Protein AF-A0A172TEV3-F1 (afdb_monomer)

Structure (mmCIF, N/CA/C/O backbone):
data_AF-A0A172TEV3-F1
#
_entry.id   AF-A0A172TEV3-F1
#
loop_
_atom_site.group_PDB
_atom_site.id
_atom_site.type_symbol
_atom_site.label_atom_id
_atom_site.label_alt_id
_atom_site.label_comp_id
_atom_site.label_asym_id
_atom_site.label_entity_id
_atom_site.label_seq_id
_atom_site.pdbx_PDB_ins_code
_atom_site.Cartn_x
_atom_site.Cartn_y
_atom_site.Cartn_z
_atom_site.occupancy
_atom_site.B_iso_or_equiv
_atom_site.auth_seq_id
_atom_site.auth_comp_id
_atom_site.auth_asym_id
_atom_site.auth_atom_id
_atom_site.pdbx_PDB_model_num
ATOM 1 N N . MET A 1 1 ? 21.418 -11.500 -9.381 1.00 44.12 1 MET A N 1
ATOM 2 C CA . MET A 1 1 ? 20.543 -10.329 -9.565 1.00 44.12 1 MET A CA 1
ATOM 3 C C . MET A 1 1 ? 20.201 -9.851 -8.174 1.00 44.12 1 MET A C 1
ATOM 5 O O . MET A 1 1 ? 19.614 -10.626 -7.431 1.00 44.12 1 MET A O 1
ATOM 9 N N . GLU A 1 2 ? 20.669 -8.670 -7.781 1.00 48.09 2 GLU A N 1
ATOM 10 C CA . GLU A 1 2 ? 20.162 -8.038 -6.562 1.00 48.09 2 GLU A CA 1
ATOM 11 C C . GLU A 1 2 ? 18.718 -7.632 -6.844 1.00 48.09 2 GLU A C 1
ATOM 13 O O . GLU A 1 2 ? 18.453 -6.879 -7.780 1.00 48.09 2 GLU A O 1
ATOM 18 N N . ILE A 1 3 ? 17.779 -8.207 -6.098 1.00 63.16 3 ILE A N 1
ATOM 19 C CA . ILE A 1 3 ? 16.384 -7.788 -6.155 1.00 63.16 3 ILE A CA 1
ATOM 20 C C . ILE A 1 3 ? 16.315 -6.494 -5.348 1.00 63.16 3 ILE A C 1
ATOM 22 O O . ILE A 1 3 ? 16.411 -6.514 -4.118 1.00 63.16 3 ILE A O 1
ATOM 26 N N . SER A 1 4 ? 16.227 -5.363 -6.046 1.00 78.12 4 SER A N 1
ATOM 27 C CA . SER A 1 4 ? 15.986 -4.077 -5.399 1.00 78.12 4 SER A CA 1
ATOM 28 C C . SER A 1 4 ? 14.552 -4.069 -4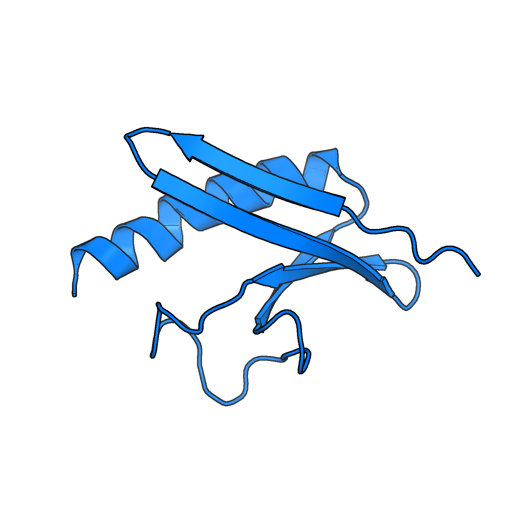.877 1.00 78.12 4 SER A C 1
ATOM 30 O O . SER A 1 4 ? 13.615 -4.341 -5.627 1.00 78.12 4 SER A O 1
ATOM 32 N N . HIS A 1 5 ? 14.400 -3.815 -3.582 1.00 89.69 5 HIS A N 1
ATOM 33 C CA . HIS A 1 5 ? 13.109 -3.669 -2.931 1.00 89.69 5 HIS A CA 1
ATOM 34 C C . HIS A 1 5 ? 13.159 -2.491 -1.967 1.00 89.69 5 HIS A C 1
ATOM 36 O O . HIS A 1 5 ? 14.231 -2.111 -1.484 1.00 89.69 5 HIS A O 1
ATOM 42 N N . TRP A 1 6 ? 11.996 -1.920 -1.695 1.00 91.00 6 TRP A N 1
ATOM 43 C CA . TRP A 1 6 ? 11.834 -0.823 -0.753 1.00 91.00 6 TRP A CA 1
ATOM 44 C C . TRP A 1 6 ? 10.965 -1.248 0.408 1.00 91.00 6 TRP A C 1
ATOM 46 O O . TRP A 1 6 ? 10.045 -2.041 0.236 1.00 91.00 6 TRP A O 1
ATOM 56 N N . HIS A 1 7 ? 11.236 -0.664 1.565 1.00 94.50 7 HIS A N 1
ATOM 57 C CA . HIS A 1 7 ? 10.344 -0.714 2.712 1.00 94.50 7 HIS A CA 1
ATOM 58 C C . HIS A 1 7 ? 9.697 0.656 2.847 1.00 94.50 7 HIS A C 1
ATOM 60 O O . HIS A 1 7 ? 10.389 1.672 2.808 1.00 94.50 7 HIS A O 1
ATOM 66 N N . LEU A 1 8 ? 8.376 0.675 2.967 1.00 96.69 8 LEU A N 1
ATOM 67 C CA . LEU A 1 8 ? 7.588 1.861 3.268 1.00 96.69 8 LEU A CA 1
ATOM 68 C C . LEU A 1 8 ? 7.098 1.733 4.700 1.00 96.69 8 LEU A C 1
ATOM 70 O O . LEU A 1 8 ? 6.543 0.699 5.058 1.00 96.69 8 LEU A O 1
ATOM 74 N N . GLY A 1 9 ? 7.286 2.783 5.493 1.00 97.31 9 GLY A N 1
ATOM 75 C CA . GLY A 1 9 ? 6.947 2.786 6.911 1.00 97.31 9 GLY A CA 1
ATOM 76 C C . GLY A 1 9 ? 6.032 3.945 7.287 1.00 97.31 9 GLY A C 1
ATOM 77 O O . GLY A 1 9 ? 6.292 5.102 6.945 1.00 97.31 9 GLY A O 1
ATOM 78 N N . TYR A 1 10 ? 4.969 3.634 8.024 1.00 97.81 10 TYR A N 1
ATOM 79 C CA . TYR A 1 10 ? 4.099 4.602 8.680 1.00 97.81 10 TYR A CA 1
ATOM 80 C C . TYR A 1 10 ? 4.260 4.462 10.196 1.00 97.81 10 TYR A C 1
ATOM 82 O O . TYR A 1 10 ? 3.761 3.510 10.799 1.00 97.81 10 TYR A O 1
ATOM 90 N N . TYR A 1 11 ? 4.939 5.437 10.805 1.00 96.62 11 TYR A N 1
ATOM 91 C CA . TYR A 1 11 ? 5.298 5.427 12.227 1.00 96.62 11 TYR A CA 1
ATOM 92 C C . TYR A 1 11 ? 4.710 6.646 12.955 1.00 96.62 11 TYR A C 1
ATOM 94 O O . TYR A 1 11 ? 5.424 7.579 13.331 1.00 96.62 11 TYR A O 1
ATOM 102 N N . LYS A 1 12 ? 3.382 6.686 13.111 1.00 95.50 12 LYS A N 1
ATOM 103 C CA . LYS A 1 12 ? 2.666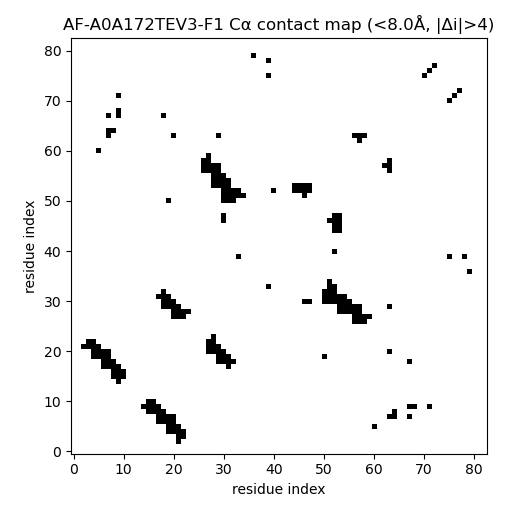 7.789 13.781 1.00 95.50 12 LYS A CA 1
ATOM 104 C C . LYS A 1 12 ? 1.638 7.275 14.779 1.00 95.50 12 LYS A C 1
ATOM 106 O O . LYS A 1 12 ? 1.025 6.229 14.578 1.00 95.50 12 LYS A O 1
ATOM 111 N N . ASP A 1 13 ? 1.426 8.041 15.849 1.00 93.31 13 ASP A N 1
ATOM 112 C CA . ASP A 1 13 ? 0.398 7.789 16.870 1.00 93.31 13 ASP A CA 1
ATOM 113 C C . ASP A 1 13 ? 0.437 6.368 17.459 1.00 93.31 13 ASP A C 1
ATOM 115 O O . ASP A 1 13 ? -0.595 5.750 17.716 1.00 93.31 13 ASP A O 1
ATOM 119 N N . GLY A 1 14 ? 1.647 5.831 17.647 1.00 93.69 14 GLY A N 1
ATOM 120 C CA . GLY A 1 14 ? 1.868 4.479 18.167 1.00 93.69 14 GLY A CA 1
ATOM 121 C C . GLY A 1 14 ? 1.581 3.354 17.168 1.00 93.69 14 GLY A C 1
ATOM 122 O O . GLY A 1 14 ? 1.610 2.190 17.558 1.00 93.69 14 GLY A O 1
ATOM 123 N N . ASN A 1 15 ? 1.307 3.679 15.903 1.00 95.12 15 ASN A N 1
ATOM 124 C CA . ASN A 1 15 ? 1.207 2.698 14.832 1.00 95.12 15 ASN A CA 1
ATOM 125 C C . ASN A 1 15 ? 2.590 2.418 14.248 1.00 95.12 15 ASN A C 1
ATOM 127 O O . ASN A 1 15 ? 3.376 3.340 14.039 1.00 95.12 15 ASN A O 1
ATOM 131 N N . ASP A 1 16 ? 2.821 1.143 13.967 1.00 96.31 16 ASP A N 1
ATOM 132 C CA . ASP A 1 16 ? 3.962 0.611 13.237 1.00 96.31 16 ASP A CA 1
ATOM 133 C C . ASP A 1 16 ? 3.382 -0.237 12.098 1.00 96.31 16 ASP A C 1
ATOM 135 O O . ASP A 1 16 ? 2.739 -1.267 12.334 1.00 96.31 16 ASP A O 1
ATOM 139 N N . ILE A 1 17 ? 3.418 0.312 10.884 1.00 97.50 17 ILE A N 1
ATOM 140 C CA . ILE A 1 17 ? 2.782 -0.273 9.704 1.00 97.50 17 ILE A CA 1
ATOM 141 C C . ILE A 1 17 ? 3.770 -0.186 8.555 1.00 97.50 17 ILE A C 1
ATOM 143 O O . ILE A 1 17 ? 4.194 0.907 8.177 1.00 97.50 17 ILE A O 1
ATOM 147 N N . GLU A 1 18 ? 4.065 -1.339 7.967 1.00 97.38 18 GLU A N 1
ATOM 148 C CA . GLU A 1 18 ? 5.042 -1.464 6.896 1.00 97.38 18 GLU A CA 1
ATOM 149 C C . GLU A 1 18 ? 4.431 -2.084 5.638 1.00 97.38 18 GLU A C 1
ATOM 151 O O . GLU A 1 18 ? 3.463 -2.848 5.692 1.00 97.38 18 GLU A O 1
ATOM 156 N N . ALA A 1 19 ? 5.007 -1.731 4.494 1.00 97.81 19 ALA A N 1
ATOM 157 C CA . ALA A 1 19 ? 4.731 -2.325 3.194 1.00 97.81 19 ALA A CA 1
ATOM 158 C C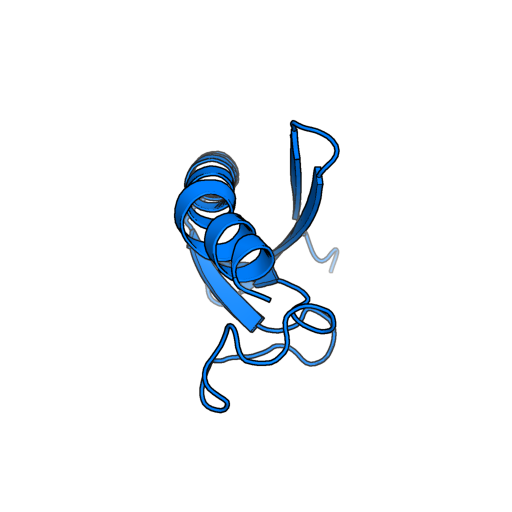 . ALA A 1 19 ? 6.034 -2.483 2.408 1.00 97.81 19 ALA A C 1
ATOM 160 O O . ALA A 1 19 ? 7.008 -1.767 2.650 1.00 97.81 19 ALA A O 1
ATOM 161 N N . VAL A 1 20 ? 6.050 -3.404 1.445 1.00 96.56 20 VAL A N 1
ATOM 162 C CA . VAL A 1 20 ? 7.241 -3.686 0.635 1.00 96.56 20 VAL A CA 1
ATOM 163 C C . VAL A 1 20 ? 6.963 -3.386 -0.832 1.00 96.56 20 VAL A C 1
ATOM 165 O O . VAL A 1 20 ? 5.959 -3.835 -1.377 1.00 96.56 20 VAL A O 1
ATOM 168 N N . GLY A 1 21 ? 7.849 -2.629 -1.474 1.00 95.81 21 GLY A N 1
ATOM 169 C CA . GLY A 1 21 ? 7.818 -2.358 -2.910 1.00 95.81 21 GLY A CA 1
ATOM 170 C C . GLY A 1 21 ? 8.813 -3.230 -3.672 1.00 95.81 21 GLY A C 1
ATOM 171 O O . GLY A 1 21 ? 9.988 -3.252 -3.308 1.00 95.81 21 GLY A O 1
ATOM 172 N N . PHE A 1 22 ? 8.379 -3.890 -4.747 1.00 93.69 22 PHE A N 1
ATOM 173 C CA . PHE A 1 22 ? 9.242 -4.636 -5.674 1.00 93.69 22 PHE A CA 1
ATOM 174 C C . PHE A 1 22 ? 9.091 -4.128 -7.104 1.00 93.69 22 PHE A C 1
ATOM 176 O O . PHE A 1 22 ? 7.995 -3.757 -7.517 1.00 93.69 22 PHE A O 1
ATOM 183 N N . PHE A 1 23 ? 10.187 -4.123 -7.864 1.00 91.56 23 PHE A N 1
ATOM 184 C CA . PHE A 1 23 ? 10.144 -3.779 -9.281 1.00 91.56 23 PHE A CA 1
ATOM 185 C C . PHE A 1 23 ? 9.785 -5.006 -10.124 1.00 91.56 23 PHE A C 1
ATOM 187 O O . PHE A 1 23 ? 10.547 -5.973 -10.185 1.00 91.56 23 PHE A O 1
ATOM 194 N N . GLU A 1 24 ? 8.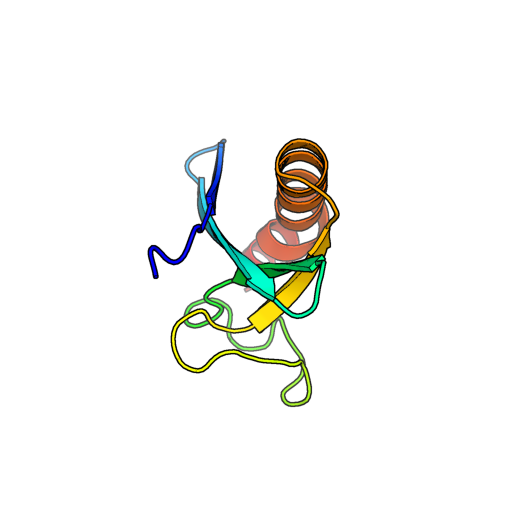633 -4.951 -10.781 1.00 87.69 24 GLU A N 1
ATOM 195 C CA . GLU A 1 24 ? 8.043 -6.024 -11.574 1.00 87.69 24 GLU A CA 1
ATOM 196 C C . GLU A 1 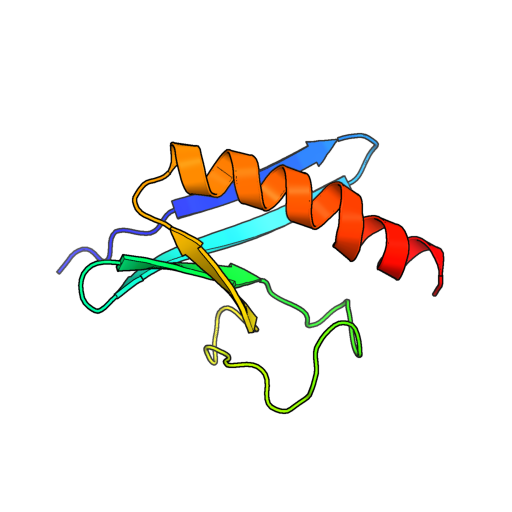24 ? 7.483 -5.446 -12.877 1.00 87.69 24 GLU A C 1
ATOM 198 O O . GLU A 1 24 ? 6.749 -4.457 -12.857 1.00 87.69 24 GLU A O 1
ATOM 203 N N . GLU A 1 25 ? 7.825 -6.065 -14.012 1.00 83.00 25 GLU A N 1
ATOM 204 C CA . GLU A 1 25 ? 7.268 -5.728 -15.336 1.00 83.00 25 GLU A CA 1
ATOM 205 C C . GLU A 1 25 ? 7.216 -4.210 -15.624 1.00 83.00 25 GLU A C 1
ATOM 207 O O . GLU A 1 25 ? 6.184 -3.661 -16.000 1.00 83.00 25 GLU A O 1
ATOM 212 N N . ASP A 1 26 ? 8.345 -3.524 -15.420 1.00 84.62 26 ASP A N 1
ATOM 213 C CA . ASP A 1 26 ? 8.520 -2.077 -15.630 1.00 84.62 26 ASP A CA 1
ATOM 214 C C . ASP A 1 26 ? 7.754 -1.152 -14.659 1.00 84.62 26 ASP A C 1
ATOM 216 O O . ASP A 1 26 ? 7.634 0.053 -14.902 1.00 84.62 26 ASP A O 1
ATOM 220 N N . SER A 1 27 ? 7.272 -1.669 -13.524 1.00 89.06 27 SER A N 1
ATOM 221 C CA . SER A 1 27 ? 6.606 -0.876 -12.482 1.00 89.06 27 SER A CA 1
ATOM 222 C C . SER A 1 27 ? 6.996 -1.300 -11.066 1.00 89.06 27 SER A C 1
ATOM 224 O O . SER A 1 27 ? 7.422 -2.427 -10.841 1.00 89.06 27 SER A O 1
ATOM 226 N N . TRP A 1 28 ? 6.843 -0.407 -10.086 1.00 94.50 28 TRP A N 1
ATOM 227 C CA . TRP A 1 28 ? 6.958 -0.786 -8.677 1.00 94.50 28 TRP A CA 1
ATOM 228 C C . TRP A 1 28 ? 5.595 -1.225 -8.147 1.00 94.50 28 TRP A C 1
ATOM 230 O O . TRP A 1 28 ? 4.639 -0.447 -8.170 1.00 94.50 28 TRP A O 1
ATOM 240 N N . VAL A 1 29 ? 5.509 -2.456 -7.653 1.00 95.88 29 VAL A N 1
ATOM 241 C CA . VAL A 1 29 ? 4.313 -3.039 -7.038 1.00 95.88 29 VAL A CA 1
ATOM 242 C C . VAL A 1 29 ? 4.489 -3.018 -5.527 1.00 95.88 29 VAL A C 1
ATOM 244 O O . VAL A 1 29 ? 5.505 -3.487 -5.014 1.00 95.88 29 VAL A O 1
ATOM 247 N N . VAL A 1 30 ? 3.515 -2.455 -4.812 1.00 97.38 30 VAL A N 1
ATOM 248 C CA . VAL A 1 30 ? 3.552 -2.341 -3.351 1.00 97.38 30 VAL A CA 1
ATOM 249 C C . VAL A 1 30 ? 2.628 -3.367 -2.713 1.00 97.38 30 VAL A C 1
ATOM 251 O O . VAL A 1 30 ? 1.438 -3.457 -3.037 1.00 97.38 30 VAL A O 1
ATOM 254 N N . TYR A 1 31 ? 3.196 -4.111 -1.772 1.00 97.38 31 TYR A N 1
ATOM 255 C CA . TYR A 1 31 ? 2.584 -5.220 -1.065 1.00 97.38 31 TYR A CA 1
ATOM 256 C C . TYR A 1 31 ? 2.412 -4.915 0.418 1.00 97.38 31 TYR A C 1
ATOM 258 O O . TYR A 1 31 ? 3.276 -4.296 1.039 1.00 97.38 31 TYR A O 1
ATOM 266 N N . TYR A 1 32 ? 1.314 -5.401 0.986 1.00 97.81 32 TYR A N 1
ATOM 267 C CA . TYR A 1 32 ? 0.993 -5.274 2.399 1.00 97.81 32 TYR A CA 1
ATOM 268 C C . TYR A 1 32 ? 0.667 -6.636 3.015 1.00 97.81 32 TYR A C 1
ATOM 270 O O . TYR A 1 32 ? -0.179 -7.371 2.497 1.00 97.81 32 TYR A O 1
ATOM 278 N N . ASP A 1 33 ? 1.288 -6.954 4.150 1.00 96.69 33 ASP A N 1
ATOM 279 C CA . ASP A 1 33 ? 0.930 -8.144 4.920 1.00 96.69 33 ASP A CA 1
ATOM 280 C C . ASP A 1 33 ? -0.390 -7.913 5.672 1.00 96.69 33 ASP A C 1
ATOM 282 O O . ASP A 1 33 ? -0.441 -7.272 6.722 1.00 96.69 33 ASP A O 1
ATOM 286 N N . ASP A 1 34 ? -1.475 -8.467 5.128 1.00 95.19 34 ASP A N 1
ATOM 287 C CA . ASP A 1 34 ? -2.820 -8.385 5.690 1.00 95.19 34 ASP A CA 1
ATOM 288 C C . ASP A 1 34 ? -3.151 -9.518 6.678 1.00 95.19 34 ASP A C 1
ATOM 290 O O . ASP A 1 34 ? -4.318 -9.693 7.038 1.00 95.19 34 ASP A O 1
ATOM 294 N N . SER A 1 35 ? -2.156 -10.276 7.160 1.00 94.19 35 SER A N 1
ATOM 295 C CA . SER A 1 35 ? -2.349 -11.396 8.100 1.00 94.19 35 SER A CA 1
ATOM 296 C C . SER A 1 35 ? -3.093 -11.008 9.383 1.00 94.19 35 SER A C 1
ATOM 298 O O . SER A 1 35 ? -3.875 -11.800 9.917 1.00 94.19 35 SER A O 1
ATOM 300 N N . ASN A 1 36 ? -2.904 -9.773 9.854 1.00 93.31 36 ASN A N 1
ATOM 301 C CA . ASN A 1 36 ? -3.583 -9.233 11.031 1.00 93.31 36 ASN A CA 1
ATOM 302 C C . ASN A 1 36 ? -4.874 -8.470 10.703 1.00 93.31 36 ASN A C 1
ATOM 304 O O . ASN A 1 36 ? -5.615 -8.112 11.620 1.00 93.31 36 ASN A O 1
ATOM 308 N N . ASP A 1 3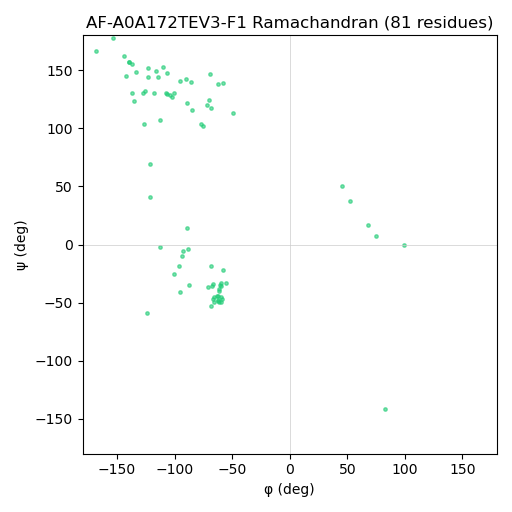7 ? -5.201 -8.276 9.424 1.00 94.56 37 ASP A N 1
ATOM 309 C CA . ASP A 1 37 ? -6.286 -7.416 8.935 1.00 94.56 37 ASP A CA 1
ATOM 310 C C . ASP A 1 37 ? -7.319 -8.198 8.097 1.00 94.56 37 ASP A C 1
ATOM 312 O O . ASP A 1 37 ? -7.848 -7.734 7.085 1.00 94.56 37 ASP A O 1
ATOM 316 N N . SER A 1 38 ? -7.646 -9.408 8.563 1.00 91.81 38 SER A N 1
ATOM 317 C CA . SER A 1 38 ? -8.588 -10.338 7.930 1.00 91.81 38 SER A CA 1
ATOM 318 C C . SER A 1 38 ? -9.929 -9.707 7.547 1.00 91.81 38 SER A C 1
ATOM 320 O O . SER A 1 38 ? -10.768 -9.409 8.396 1.00 91.81 38 SER A O 1
ATOM 322 N N . GLY A 1 39 ? -10.186 -9.612 6.242 1.00 93.06 39 GLY A N 1
ATOM 323 C CA . GLY A 1 39 ? -11.429 -9.068 5.686 1.00 93.06 39 GLY A CA 1
ATOM 324 C C . GLY A 1 39 ? -11.333 -7.612 5.231 1.00 93.06 39 GLY A C 1
ATOM 325 O O . GLY A 1 39 ? -12.317 -7.097 4.705 1.00 93.06 39 GLY A O 1
ATOM 326 N N . LEU A 1 40 ? -10.168 -6.971 5.377 1.00 95.88 40 LEU A N 1
ATOM 327 C CA . LEU A 1 40 ? -9.878 -5.685 4.740 1.00 95.88 40 LEU A CA 1
ATOM 328 C C . LEU A 1 40 ? -9.937 -5.795 3.208 1.00 95.88 40 LEU A C 1
ATOM 330 O O . LEU A 1 40 ? -10.490 -4.925 2.536 1.00 95.88 40 LEU A O 1
ATOM 334 N N . PHE A 1 41 ? -9.427 -6.899 2.660 1.00 96.19 41 PHE A N 1
ATOM 335 C CA . PHE A 1 41 ? -9.383 -7.148 1.223 1.00 96.19 41 PHE A CA 1
ATOM 336 C C . PHE A 1 41 ? -10.341 -8.258 0.787 1.00 96.19 41 PHE A C 1
ATOM 338 O O . PHE A 1 41 ? -10.666 -9.191 1.527 1.00 96.19 41 PHE A O 1
ATOM 345 N N . LYS A 1 42 ? -10.788 -8.177 -0.471 1.00 94.88 42 LYS A N 1
ATOM 346 C CA . LYS A 1 42 ? -11.535 -9.264 -1.116 1.00 94.88 42 LYS A CA 1
ATOM 347 C C . LYS A 1 42 ? -10.597 -10.445 -1.360 1.00 94.88 42 LYS A C 1
ATOM 349 O O . LYS A 1 42 ? -9.454 -10.251 -1.752 1.00 94.88 42 LYS A O 1
ATOM 354 N N . LYS A 1 43 ? -11.116 -11.674 -1.274 1.00 90.94 43 LYS A N 1
ATOM 355 C CA . LYS A 1 43 ? -10.345 -12.901 -1.570 1.00 90.94 43 LYS A CA 1
ATOM 356 C C . LYS A 1 43 ? -9.752 -12.948 -2.986 1.00 90.94 43 LYS A C 1
ATOM 358 O O . LYS A 1 43 ? -8.824 -13.704 -3.222 1.00 90.94 43 LYS A O 1
ATOM 363 N N . SER A 1 44 ? -10.319 -12.186 -3.921 1.00 95.06 44 SER A N 1
ATOM 364 C CA . SER A 1 44 ? -9.867 -12.095 -5.313 1.00 95.06 44 SER A CA 1
ATOM 365 C C . SER A 1 44 ? -8.798 -11.025 -5.550 1.00 95.06 44 SER A C 1
ATOM 367 O O . SER A 1 44 ? -8.377 -10.858 -6.690 1.00 95.06 44 SER A O 1
ATOM 369 N N . GLN A 1 45 ? -8.436 -10.236 -4.534 1.00 95.81 45 GLN A N 1
ATOM 370 C CA . GLN A 1 45 ? -7.396 -9.218 -4.670 1.00 95.81 45 GLN A CA 1
ATOM 371 C C . GLN A 1 45 ? -6.062 -9.911 -5.003 1.00 95.81 45 GLN A C 1
ATOM 373 O O . GLN A 1 45 ? -5.797 -10.957 -4.411 1.00 95.81 45 GLN A O 1
ATOM 378 N N . PRO A 1 46 ? -5.237 -9.386 -5.930 1.00 95.56 46 PRO A N 1
ATOM 379 C CA . PRO A 1 46 ? -3.923 -9.956 -6.226 1.00 95.56 46 PRO A CA 1
ATOM 380 C C . PRO A 1 46 ? -3.032 -10.014 -4.982 1.00 95.56 46 PRO A C 1
ATOM 382 O O . PRO A 1 46 ? -3.034 -9.079 -4.178 1.00 95.56 46 PRO A O 1
ATOM 385 N N . ARG A 1 47 ? -2.285 -11.111 -4.811 1.00 94.25 47 ARG A N 1
ATOM 386 C CA . ARG A 1 47 ? -1.415 -11.335 -3.647 1.00 94.25 47 ARG A CA 1
ATOM 387 C C . ARG A 1 47 ? -0.121 -12.021 -4.062 1.00 94.25 47 ARG A C 1
ATOM 389 O O . ARG A 1 47 ? -0.142 -12.899 -4.920 1.00 94.25 47 ARG A O 1
ATOM 396 N N . HIS A 1 48 ? 0.960 -11.666 -3.386 1.00 93.81 48 HIS A N 1
ATOM 397 C CA . HIS A 1 48 ? 2.211 -12.404 -3.375 1.00 93.81 48 HIS A CA 1
ATOM 398 C C . HIS A 1 48 ? 2.251 -13.327 -2.151 1.00 93.81 48 HIS A C 1
ATOM 400 O O . HIS A 1 48 ? 1.824 -12.946 -1.059 1.00 93.81 48 HIS A O 1
ATOM 406 N N . GLU A 1 49 ? 2.777 -14.541 -2.313 1.00 90.50 49 GLU A N 1
ATOM 407 C CA . GLU A 1 49 ? 2.760 -15.571 -1.262 1.00 90.50 49 GLU A CA 1
ATOM 408 C C . GLU A 1 49 ? 3.481 -15.134 0.022 1.00 90.50 49 GLU A C 1
ATOM 410 O O . GLU A 1 49 ? 3.056 -15.502 1.115 1.00 90.50 49 GLU A O 1
ATOM 415 N N . LEU A 1 50 ? 4.536 -14.323 -0.111 1.00 90.06 50 LEU A N 1
ATOM 416 C CA . LEU A 1 50 ? 5.372 -13.873 1.009 1.00 90.06 50 LEU A CA 1
ATOM 417 C C . LEU A 1 50 ? 5.069 -12.457 1.509 1.00 90.06 50 LEU A C 1
ATOM 419 O O . LEU A 1 50 ? 5.372 -12.155 2.656 1.00 90.06 50 LEU A O 1
ATOM 423 N N . PHE A 1 51 ? 4.520 -11.586 0.660 1.00 92.62 51 PHE A N 1
ATOM 424 C CA . PHE A 1 51 ? 4.396 -10.150 0.963 1.00 92.62 51 PHE A CA 1
ATOM 425 C C . PHE A 1 51 ? 2.945 -9.704 1.139 1.00 92.62 51 PHE A C 1
ATOM 427 O O . PHE A 1 51 ? 2.682 -8.549 1.455 1.00 92.62 51 PHE A O 1
ATOM 434 N N . GLY A 1 52 ? 2.000 -10.626 0.952 1.00 94.94 52 GLY A N 1
ATOM 435 C CA . GLY A 1 52 ? 0.587 -10.359 1.129 1.00 94.94 52 GLY A CA 1
ATOM 436 C C . GLY A 1 52 ? -0.027 -9.704 -0.098 1.00 94.94 52 GLY A C 1
ATOM 437 O O . GLY A 1 52 ? 0.226 -10.100 -1.233 1.00 94.94 52 GLY A O 1
ATOM 438 N N . VAL A 1 53 ? -0.926 -8.762 0.125 1.00 97.44 53 VAL A N 1
ATOM 439 C CA . VAL A 1 53 ? -1.830 -8.235 -0.896 1.00 97.44 53 VAL A CA 1
ATOM 440 C C . VAL A 1 53 ? -1.241 -7.039 -1.636 1.00 97.44 53 VAL A C 1
ATOM 442 O O . VAL A 1 53 ? -0.595 -6.189 -1.033 1.00 97.44 53 VAL A O 1
ATOM 445 N N . VAL A 1 54 ? -1.496 -6.946 -2.942 1.00 97.19 54 VAL A N 1
ATOM 446 C CA . VAL A 1 54 ? -1.138 -5.761 -3.733 1.00 97.19 54 VAL A CA 1
ATOM 447 C C . VAL A 1 54 ? -2.070 -4.612 -3.359 1.00 97.19 54 VAL A C 1
ATOM 449 O O . VAL A 1 54 ? -3.291 -4.717 -3.548 1.00 97.19 54 VAL A O 1
ATOM 452 N N . ILE A 1 55 ? -1.495 -3.510 -2.871 1.00 97.06 55 ILE A N 1
ATOM 453 C CA . ILE A 1 55 ? -2.246 -2.296 -2.530 1.00 97.06 55 ILE A CA 1
ATOM 454 C C . ILE A 1 55 ? -2.251 -1.274 -3.671 1.00 97.06 55 ILE A C 1
ATOM 456 O O . ILE A 1 55 ? -3.304 -0.702 -3.952 1.00 97.06 55 ILE A O 1
ATOM 460 N N . PHE A 1 56 ? -1.132 -1.075 -4.377 1.00 96.75 56 PHE A N 1
ATOM 461 C CA . PHE A 1 56 ? -1.056 -0.203 -5.556 1.00 96.75 56 PHE A CA 1
ATOM 462 C C . PHE A 1 56 ? 0.258 -0.374 -6.333 1.00 96.75 56 PHE A C 1
ATOM 464 O O . PHE A 1 56 ? 1.233 -0.910 -5.812 1.00 96.75 56 PHE A O 1
ATOM 471 N N . ASN A 1 57 ? 0.279 0.163 -7.559 1.00 95.88 57 ASN A N 1
ATOM 472 C CA . ASN A 1 57 ? 1.482 0.312 -8.381 1.00 95.88 57 ASN A CA 1
ATOM 473 C C . ASN A 1 57 ? 1.928 1.783 -8.426 1.00 95.88 57 ASN A C 1
ATOM 475 O O . ASN A 1 57 ? 1.097 2.706 -8.395 1.00 95.88 57 ASN A O 1
ATOM 479 N N . VAL A 1 58 ? 3.239 1.999 -8.519 1.00 95.56 58 VAL A N 1
ATOM 480 C CA . VAL A 1 58 ? 3.899 3.313 -8.498 1.00 95.56 58 VAL A CA 1
ATOM 481 C C . VAL A 1 58 ? 5.102 3.365 -9.432 1.00 95.56 58 VAL A C 1
ATOM 483 O O . VAL A 1 58 ? 5.610 2.338 -9.884 1.00 95.56 58 VAL A O 1
ATOM 486 N N . ARG A 1 59 ? 5.530 4.585 -9.761 1.00 94.00 59 ARG A N 1
ATOM 487 C CA . ARG A 1 59 ? 6.684 4.835 -10.636 1.00 94.00 59 ARG A CA 1
ATOM 488 C C . ARG A 1 59 ? 7.999 4.880 -9.872 1.00 94.00 59 ARG A C 1
ATOM 490 O O . ARG A 1 59 ? 9.021 4.452 -10.399 1.00 94.00 59 ARG A O 1
ATOM 497 N N . ASP A 1 60 ? 7.965 5.392 -8.650 1.00 93.75 60 ASP A N 1
ATOM 498 C CA . ASP A 1 60 ? 9.136 5.619 -7.815 1.00 93.75 60 ASP A CA 1
ATOM 499 C C . ASP A 1 60 ? 8.776 5.581 -6.321 1.00 93.75 60 ASP A C 1
ATOM 501 O O . ASP A 1 60 ? 7.618 5.386 -5.941 1.00 93.75 60 ASP A O 1
ATOM 505 N N . TYR A 1 61 ? 9.797 5.729 -5.474 1.00 94.44 61 TYR A N 1
ATOM 506 C CA . TYR A 1 61 ? 9.662 5.672 -4.021 1.00 94.44 61 TYR A CA 1
ATOM 507 C C . TYR A 1 61 ? 8.857 6.853 -3.460 1.00 94.44 61 TYR A C 1
ATOM 509 O O . TYR A 1 61 ? 8.091 6.674 -2.519 1.00 94.44 61 TYR A O 1
ATOM 517 N N . GLU A 1 62 ? 8.995 8.050 -4.036 1.00 96.00 62 GLU A N 1
ATOM 518 C CA . GLU A 1 62 ? 8.290 9.248 -3.562 1.00 96.00 62 GLU A CA 1
ATOM 519 C C . GLU A 1 62 ? 6.775 9.099 -3.762 1.00 96.00 62 GLU A C 1
ATOM 521 O O . GLU A 1 62 ? 5.989 9.325 -2.840 1.00 96.00 62 GLU A O 1
ATOM 526 N N . GLU A 1 63 ? 6.352 8.621 -4.937 1.00 96.94 63 GLU A N 1
ATOM 527 C CA . GLU A 1 63 ? 4.951 8.284 -5.190 1.00 96.94 63 GLU A CA 1
ATOM 528 C C . GLU A 1 63 ? 4.457 7.170 -4.251 1.00 96.94 63 GLU A C 1
ATOM 530 O O . GLU A 1 63 ? 3.311 7.213 -3.789 1.00 96.94 63 GLU A O 1
ATOM 535 N N . ALA A 1 64 ? 5.313 6.186 -3.959 1.00 96.75 64 ALA A N 1
ATOM 536 C CA . ALA A 1 64 ? 5.011 5.086 -3.051 1.00 96.75 64 ALA A CA 1
ATOM 537 C C . ALA A 1 64 ? 4.736 5.573 -1.625 1.00 96.75 64 ALA A C 1
ATOM 539 O O . ALA A 1 64 ? 3.716 5.205 -1.046 1.00 96.75 64 ALA A O 1
ATOM 540 N N . GLU A 1 65 ? 5.602 6.427 -1.082 1.00 97.25 65 GLU A N 1
ATOM 541 C CA . GLU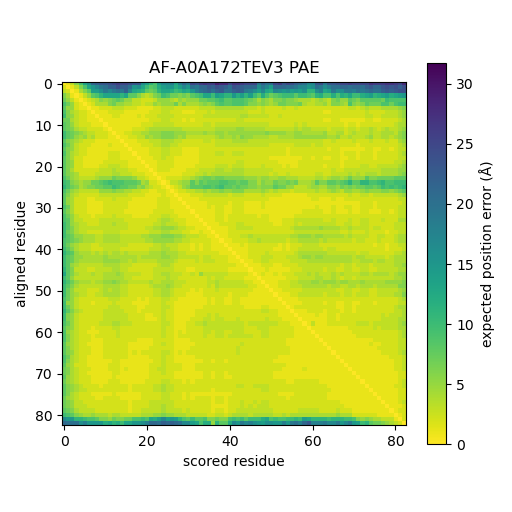 A 1 65 ? 5.475 6.964 0.272 1.00 97.25 65 GLU A CA 1
ATOM 542 C C . GLU A 1 65 ? 4.191 7.789 0.421 1.00 97.25 65 GLU A C 1
ATOM 544 O O . GLU A 1 65 ? 3.394 7.531 1.324 1.00 97.25 65 GLU A O 1
ATOM 549 N N . ILE A 1 66 ? 3.915 8.703 -0.516 1.00 97.88 66 ILE A N 1
ATOM 550 C CA . ILE A 1 66 ? 2.706 9.543 -0.479 1.00 97.88 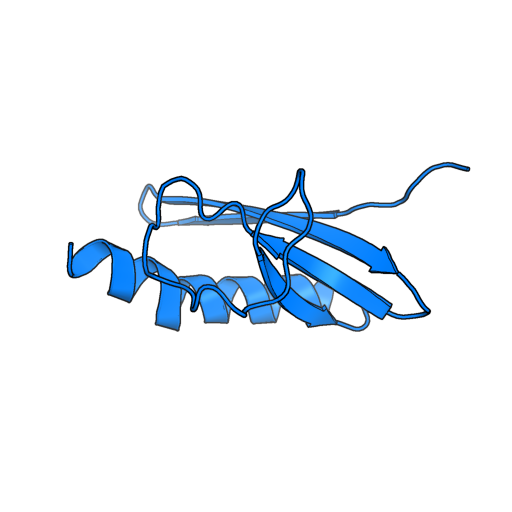66 ILE A CA 1
ATOM 551 C C . ILE A 1 66 ? 1.438 8.681 -0.502 1.00 97.88 66 ILE A C 1
ATOM 553 O O . ILE A 1 66 ? 0.548 8.860 0.334 1.00 97.88 66 ILE A O 1
ATOM 557 N N . LYS A 1 67 ? 1.349 7.725 -1.437 1.00 98.19 67 LYS A N 1
ATOM 558 C CA . LYS A 1 67 ? 0.181 6.834 -1.537 1.00 98.19 67 LYS A CA 1
ATOM 559 C C . LYS A 1 67 ? 0.060 5.902 -0.341 1.00 98.19 67 LYS A C 1
ATOM 561 O O . LYS A 1 67 ? -1.057 5.582 0.055 1.00 98.19 67 LYS A O 1
ATOM 566 N N . PHE A 1 68 ? 1.177 5.462 0.232 1.00 98.25 68 PHE A N 1
ATOM 567 C CA . PHE A 1 68 ? 1.157 4.588 1.395 1.00 98.25 68 PHE A CA 1
ATOM 568 C C . PHE A 1 68 ? 0.598 5.307 2.618 1.00 98.25 68 PHE A C 1
ATOM 570 O O . PHE A 1 68 ? -0.309 4.783 3.259 1.00 98.25 68 PHE A O 1
ATOM 577 N N . TYR A 1 69 ? 1.060 6.529 2.891 1.00 98.12 69 TYR A N 1
ATOM 578 C CA . TYR A 1 69 ? 0.521 7.348 3.977 1.00 98.12 69 TYR A CA 1
ATOM 579 C C . TYR A 1 69 ? -0.978 7.606 3.802 1.00 98.12 69 TYR A C 1
ATOM 581 O O . TYR A 1 69 ? -1.747 7.387 4.738 1.00 98.12 69 TYR A O 1
ATOM 589 N N . ASP A 1 70 ? -1.399 7.997 2.596 1.00 98.31 70 ASP A N 1
ATOM 590 C CA . ASP A 1 70 ? -2.814 8.210 2.282 1.00 98.31 70 ASP A CA 1
ATOM 591 C C . ASP A 1 70 ? -3.645 6.934 2.492 1.00 98.31 70 ASP A C 1
ATOM 593 O O . ASP A 1 70 ? -4.699 6.959 3.133 1.00 98.31 70 ASP A O 1
ATOM 597 N N . TRP A 1 71 ? -3.146 5.790 2.017 1.00 98.31 71 TRP A N 1
ATOM 598 C CA . TRP A 1 71 ? -3.818 4.506 2.176 1.00 98.31 71 TRP A CA 1
ATOM 599 C C . TRP A 1 71 ? -3.944 4.097 3.652 1.00 98.31 71 TRP A C 1
ATOM 601 O O . TRP A 1 71 ? -5.019 3.674 4.093 1.00 98.31 71 TRP A O 1
ATOM 611 N N . VAL A 1 72 ? -2.877 4.260 4.438 1.00 98.25 72 VAL A N 1
ATOM 612 C CA . VAL A 1 72 ? -2.885 3.935 5.869 1.00 98.25 72 VAL A CA 1
ATOM 613 C C . VAL A 1 72 ? -3.916 4.787 6.610 1.00 98.25 72 VAL A C 1
ATOM 615 O O . VAL A 1 72 ? -4.752 4.247 7.343 1.00 98.25 72 VAL A O 1
ATOM 618 N N . GLU A 1 73 ? -3.898 6.102 6.400 1.00 97.88 73 GLU A N 1
ATOM 619 C CA . GLU A 1 73 ? -4.747 7.046 7.132 1.00 97.88 73 GLU A CA 1
ATOM 620 C C . GLU A 1 73 ? -6.225 6.944 6.737 1.00 97.88 73 GLU A C 1
ATOM 622 O O . GLU A 1 73 ? -7.099 7.030 7.605 1.00 97.88 73 GLU A O 1
ATOM 627 N N . ASN A 1 74 ? -6.519 6.701 5.457 1.00 97.50 74 ASN A N 1
ATOM 628 C CA . ASN A 1 74 ? -7.890 6.713 4.945 1.00 97.50 74 ASN A CA 1
ATOM 629 C C . ASN A 1 74 ? -8.551 5.331 4.860 1.00 97.50 74 ASN A C 1
ATOM 631 O O . ASN A 1 74 ? -9.783 5.254 4.821 1.00 97.50 74 ASN A O 1
ATOM 635 N N . TYR A 1 75 ? -7.780 4.239 4.879 1.00 96.44 75 TYR A N 1
ATOM 636 C CA . TYR A 1 75 ? -8.320 2.883 4.730 1.00 96.44 75 TYR A CA 1
ATOM 637 C C . TYR A 1 75 ? -7.949 1.967 5.894 1.00 96.44 75 TYR A C 1
ATOM 639 O O . TYR A 1 75 ? -8.850 1.469 6.576 1.00 96.44 75 TYR A O 1
ATOM 647 N N . LEU A 1 76 ? -6.655 1.762 6.158 1.00 97.44 76 LEU A N 1
ATOM 648 C CA . LEU A 1 76 ? -6.213 0.768 7.141 1.00 97.44 76 LEU A CA 1
ATOM 649 C C . LEU A 1 76 ? -6.580 1.160 8.576 1.00 97.44 76 LEU A C 1
ATOM 651 O O . LEU A 1 76 ? -7.230 0.385 9.282 1.00 97.44 76 LEU A O 1
ATOM 655 N N . LEU A 1 77 ? -6.209 2.364 9.021 1.00 97.12 77 LEU A N 1
ATOM 656 C CA . LEU A 1 77 ? -6.512 2.809 10.384 1.00 97.12 77 LEU A CA 1
ATOM 657 C C . LEU A 1 77 ? -8.027 2.898 10.637 1.00 97.12 77 LEU A C 1
ATOM 659 O O . LEU A 1 77 ? -8.482 2.396 11.670 1.00 97.12 77 LEU A O 1
ATOM 663 N N . PRO A 1 78 ? -8.853 3.461 9.730 1.00 96.81 78 PRO A N 1
ATOM 664 C CA . PRO A 1 78 ? -10.304 3.433 9.887 1.00 96.81 78 PRO A CA 1
ATOM 665 C C . PRO A 1 78 ? -10.890 2.021 9.927 1.00 96.81 78 PRO A C 1
ATOM 667 O O . PRO A 1 78 ? -11.864 1.801 10.646 1.00 96.81 78 PRO A O 1
ATOM 670 N N . TYR A 1 79 ? -10.327 1.069 9.179 1.00 96.00 79 TYR A N 1
ATOM 671 C CA . TYR A 1 79 ? -10.739 -0.332 9.241 1.00 96.00 79 TYR A CA 1
ATOM 672 C C . TYR A 1 79 ? -10.415 -0.951 10.606 1.00 96.00 79 TYR A C 1
ATOM 674 O O . TYR A 1 79 ? -11.308 -1.500 11.253 1.00 96.00 79 TYR A O 1
ATOM 682 N N . ARG A 1 80 ? -9.179 -0.786 11.091 1.00 95.12 80 ARG A N 1
ATOM 683 C CA . ARG A 1 80 ? -8.735 -1.309 12.393 1.00 95.12 80 ARG A CA 1
ATOM 684 C C . ARG A 1 80 ? -9.548 -0.760 13.564 1.00 95.12 80 ARG A C 1
ATOM 686 O O . ARG A 1 80 ? -9.840 -1.502 14.489 1.00 95.12 80 ARG A O 1
ATOM 693 N N . LYS A 1 81 ? -9.979 0.506 13.504 1.00 92.81 81 LYS A N 1
ATOM 694 C CA . LYS A 1 81 ? -10.835 1.132 14.534 1.00 92.81 81 LYS A CA 1
ATOM 695 C C . LYS A 1 81 ? -12.266 0.576 14.594 1.00 92.81 81 LYS A C 1
ATOM 697 O O . LYS A 1 81 ? -12.961 0.839 15.569 1.00 92.81 81 LYS A O 1
ATOM 702 N N . LYS A 1 82 ? -12.740 -0.107 13.545 1.00 86.56 82 LYS A N 1
ATOM 703 C CA . LYS A 1 82 ? -14.096 -0.687 13.476 1.00 86.56 82 LYS A CA 1
ATOM 704 C C . LYS A 1 82 ? -14.157 -2.152 13.928 1.00 86.56 82 LYS A C 1
ATOM 706 O O . LYS A 1 82 ? -15.265 -2.681 14.018 1.00 86.56 82 LYS A O 1
ATOM 711 N N . ARG A 1 83 ? -13.010 -2.802 14.139 1.00 66.25 83 ARG A N 1
ATOM 712 C CA . ARG A 1 83 ? -12.911 -4.144 14.736 1.00 66.25 83 ARG A CA 1
ATOM 713 C C . ARG A 1 83 ? -12.935 -4.060 16.253 1.00 66.25 83 ARG A C 1
ATOM 715 O O . ARG A 1 83 ? -13.464 -5.025 16.843 1.00 66.25 83 ARG A O 1
#

pLDDT: mean 92.82, std 9.37, range [44.12, 98.31]

Sequence (83 aa):
MEISHWHLGYYKDGNDIEAVGFFEEDSWVVYYDDSNDSGLFKKSQPRHELFGVVIFNVRDYEEAEIKFYDWVENYLLPYRKKR

Mean predicted aligned error: 3.48 Å

Solvent-accessible surface area (backbone atoms only — not comparable to full-atom values): 5114 Å² total; per-residue (Å²): 131,87,81,68,66,44,80,44,78,48,81,56,96,90,42,82,48,66,33,41,33,38,73,52,96,95,34,32,42,30,23,31,69,49,85,89,46,81,74,79,63,63,93,84,57,61,64,47,97,87,43,28,35,61,78,52,75,35,88,49,68,69,59,40,49,55,51,46,54,51,44,40,67,72,46,49,52,58,52,63,73,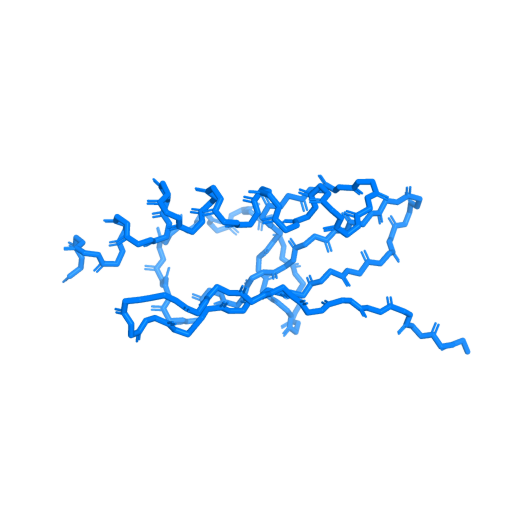73,109

Foldseek 3Di:
DPFDKDKAFDCPPNDTAIWMWGDDPQWTWIAGDCVVVPPLDDPPADADPPRGGTPDIDNDDVRVRVVVVVCCVPRVVVSVVVD

InterPro domains:
  IPR025047 Protein of unknown function DUF3986 [PF13143] (4-74)

Secondary structure (DSSP, 8-state):
----EEEEEE--TT--EEEEEEEETTEEEEEE--TTSTTSS-TTS-EETTTEEEEEEESSHHHHHHHHHHHIIIIIHHHHTT-

Nearest PDB structures (foldseek):
  5w66-assembly1_M  TM=6.732E-01  e=3.812E+00  Saccharomyces cerevisiae S288C
  2w2w-assembly3_C  TM=5.092E-01  e=5.834E+00  Homo sapiens
  5w5y-assembly1_M  TM=6.021E-01  e=8.930E+00  Saccharomyces cerevisiae S288C
  2z5e-assembly1_B  TM=3.555E-01  e=4.305E+00  Homo sapiens

Organism: NCBI:txid1178515

Radius of gyration: 12.71 Å; Cα contacts (8 Å, |Δi|>4): 115; chains: 1; bounding box: 35×25×34 Å